Protein AF-A0AAD7WZ36-F1 (afdb_monomer_lite)

Sequence (163 aa):
MKRIRIAHSEGLDWKRELRKYVTVYRSIDHATTGKSPAELLFNRKMRGKLPDVTEPRTDTEVRDRDSERKGKSKLYTDERRRAQHSDVEVGDTVLVRQDKVDKFTTTFNATPHKVVSKTGSHVIVESPAGARYERNSTFVKKYQTNQERNKGQRTRHTGLRMS

Foldseek 3Di:
DVQLVVCVVVVHDSVVSVVVVVVVQQQDQDPQQRRGVVCVVVVDHDDDPDDDDDDNDDPVSSVVSNVVVVVVVVVVVCVVVVPDAQPDDAQFWKWFADDDPDPPDDRTDPFIWGWHDDDRQWTWTAGPVRDIDIDGSVRIDGDDDPVNVVVVVVVVVVPPDDD

pLDDT: mean 85.76, std 13.58, range [41.0, 96.81]

Radius of gyration: 26.63 Å; chains: 1; bounding box: 58×35×83 Å

Organism: NCBI:txid143900

Structure (mmCIF, N/CA/C/O backbone):
data_AF-A0AAD7WZ36-F1
#
_entry.id   AF-A0AAD7WZ36-F1
#
loop_
_atom_site.group_PDB
_atom_site.id
_atom_site.type_symbol
_atom_site.label_atom_id
_atom_site.label_alt_id
_atom_site.label_comp_id
_atom_site.label_asym_id
_atom_site.label_entity_id
_atom_site.label_seq_id
_atom_site.pdbx_PDB_ins_code
_atom_site.Cartn_x
_atom_site.Cartn_y
_atom_site.Cartn_z
_atom_site.occupancy
_atom_site.B_iso_or_equiv
_atom_site.auth_seq_id
_atom_site.auth_comp_id
_atom_site.auth_asym_id
_atom_site.auth_atom_id
_atom_site.pdbx_PDB_model_num
ATOM 1 N N . MET A 1 1 ? -5.558 1.116 -18.867 1.00 74.38 1 MET A N 1
ATOM 2 C CA . MET A 1 1 ? -4.119 1.475 -18.895 1.00 74.38 1 MET A CA 1
ATOM 3 C C . MET A 1 1 ? -3.905 2.647 -19.854 1.00 74.38 1 MET A C 1
ATOM 5 O O . MET A 1 1 ? -4.506 2.628 -20.922 1.00 74.38 1 MET A O 1
ATOM 9 N N . LYS A 1 2 ? -3.105 3.667 -19.497 1.00 88.19 2 LYS A N 1
ATOM 10 C CA . LYS A 1 2 ? -2.956 4.901 -20.307 1.00 88.19 2 LYS A CA 1
ATOM 11 C C . LYS A 1 2 ? -2.432 4.637 -21.731 1.00 88.19 2 LYS A C 1
ATOM 13 O O . LYS A 1 2 ? -3.002 5.163 -22.673 1.00 88.19 2 LYS A O 1
ATOM 18 N N . ARG A 1 3 ? -1.437 3.753 -21.898 1.00 89.44 3 ARG A N 1
ATOM 19 C CA . ARG A 1 3 ? -0.864 3.379 -23.211 1.00 89.44 3 ARG A CA 1
ATOM 20 C C . ARG A 1 3 ? -1.882 2.776 -24.185 1.00 89.44 3 ARG A C 1
ATOM 22 O O . ARG A 1 3 ? -1.875 3.129 -25.352 1.00 89.44 3 ARG A O 1
ATOM 29 N N . ILE A 1 4 ? -2.788 1.928 -23.694 1.00 92.38 4 ILE A N 1
ATOM 30 C CA . ILE A 1 4 ? -3.859 1.336 -24.516 1.00 92.38 4 ILE A CA 1
ATOM 31 C C . ILE A 1 4 ? -4.809 2.429 -25.025 1.00 92.38 4 ILE A C 1
ATOM 33 O O . ILE A 1 4 ? -5.172 2.431 -26.193 1.00 92.38 4 ILE A O 1
ATOM 37 N N . ARG A 1 5 ? -5.169 3.394 -24.166 1.00 93.00 5 ARG A N 1
ATOM 38 C CA . ARG A 1 5 ? -6.028 4.523 -24.561 1.00 93.00 5 ARG A CA 1
ATOM 39 C C . ARG A 1 5 ? -5.362 5.415 -25.615 1.00 93.00 5 ARG A C 1
ATOM 41 O O . ARG A 1 5 ? -6.038 5.803 -26.554 1.00 93.00 5 ARG A O 1
ATOM 48 N N . ILE A 1 6 ? -4.059 5.675 -25.474 1.00 92.25 6 ILE A N 1
ATOM 49 C CA . ILE A 1 6 ? -3.264 6.442 -26.448 1.00 92.25 6 ILE A CA 1
ATOM 50 C C . ILE A 1 6 ? -3.232 5.730 -27.809 1.00 92.25 6 ILE A C 1
ATOM 52 O O . ILE A 1 6 ? -3.530 6.343 -28.825 1.00 92.25 6 ILE A O 1
ATOM 56 N N . ALA A 1 7 ? -2.970 4.419 -27.827 1.00 92.50 7 ALA A N 1
ATOM 57 C CA . ALA A 1 7 ? -2.968 3.647 -29.070 1.00 92.50 7 ALA A CA 1
ATOM 58 C C . ALA A 1 7 ? -4.330 3.694 -29.785 1.00 92.50 7 ALA A C 1
ATOM 60 O O . ALA A 1 7 ? -4.373 3.840 -31.002 1.00 92.50 7 ALA A O 1
ATOM 61 N N . HIS A 1 8 ? -5.437 3.634 -29.033 1.00 93.50 8 HIS A N 1
ATOM 62 C CA . HIS A 1 8 ? -6.775 3.802 -29.604 1.00 93.50 8 HIS A CA 1
ATOM 63 C C . HIS A 1 8 ? -7.005 5.204 -30.181 1.00 93.50 8 HIS A C 1
ATOM 65 O O . HIS A 1 8 ? -7.563 5.302 -31.269 1.00 93.50 8 HIS A O 1
ATOM 71 N N . SER A 1 9 ? -6.577 6.273 -29.498 1.00 94.12 9 SER A N 1
ATOM 72 C CA . SER A 1 9 ? -6.717 7.641 -30.024 1.00 94.12 9 SER A CA 1
ATOM 73 C C . SER A 1 9 ? -5.831 7.915 -31.240 1.00 94.12 9 SER A C 1
ATOM 75 O O . SER A 1 9 ? -6.198 8.715 -32.088 1.00 94.12 9 SER A O 1
ATOM 77 N N . GLU A 1 10 ? -4.682 7.246 -31.336 1.00 92.50 10 GLU A N 1
ATOM 78 C CA . GLU A 1 10 ? -3.736 7.369 -32.454 1.00 92.50 10 GLU A CA 1
ATOM 79 C C .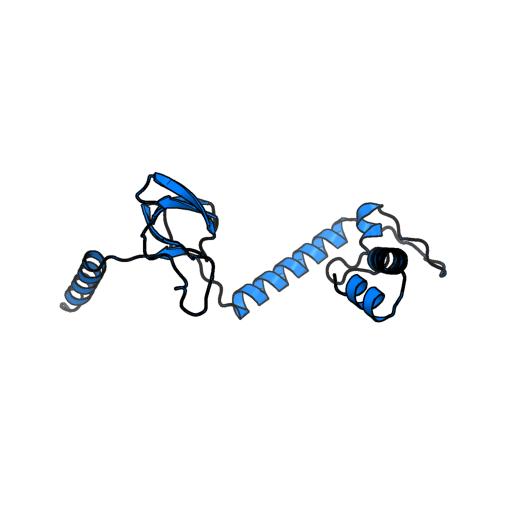 GLU A 1 10 ? -4.052 6.407 -33.617 1.00 92.50 10 GLU A C 1
ATOM 81 O O . GLU A 1 10 ? -3.330 6.385 -34.611 1.00 92.50 10 GLU A O 1
ATOM 86 N N . GLY A 1 11 ? -5.104 5.583 -33.505 1.00 92.81 11 GLY A N 1
ATOM 87 C CA . GLY A 1 11 ? -5.478 4.603 -34.532 1.00 92.81 11 GLY A CA 1
ATOM 88 C C . GLY A 1 11 ? -4.474 3.454 -34.710 1.00 92.81 11 GLY A C 1
ATOM 89 O O . GLY A 1 11 ? -4.460 2.791 -35.746 1.00 92.81 11 GLY A O 1
ATOM 90 N N . LEU A 1 12 ? -3.615 3.205 -33.718 1.00 93.50 12 LEU A N 1
ATOM 91 C CA . LEU A 1 12 ? -2.590 2.163 -33.754 1.00 93.50 12 LEU A CA 1
ATOM 92 C C . LEU A 1 12 ? -3.119 0.821 -33.226 1.00 93.50 12 LEU A C 1
ATOM 94 O O . LEU A 1 12 ? -3.999 0.764 -32.366 1.00 93.50 12 LEU A O 1
ATOM 98 N N . ASP A 1 13 ? -2.504 -0.287 -33.663 1.00 94.94 13 ASP A N 1
ATOM 99 C CA . ASP A 1 13 ? -2.730 -1.593 -33.029 1.00 94.94 13 ASP A CA 1
ATOM 100 C C . ASP A 1 13 ? -2.230 -1.576 -31.575 1.00 94.94 13 ASP A C 1
ATOM 102 O O . ASP A 1 13 ? -1.026 -1.640 -31.288 1.0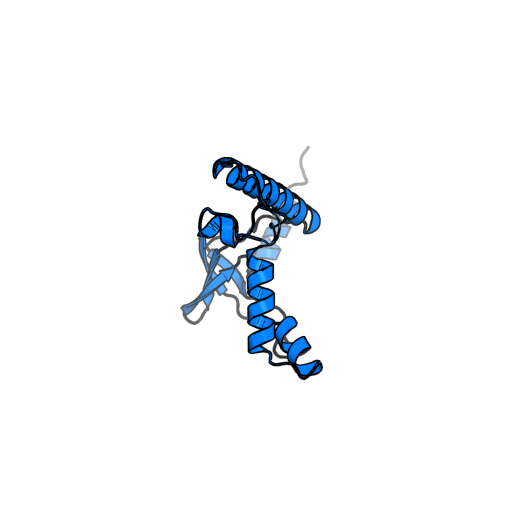0 94.94 13 ASP A O 1
ATOM 106 N N . TRP A 1 14 ? -3.187 -1.535 -30.651 1.00 93.31 14 TRP A N 1
ATOM 107 C CA . TRP A 1 14 ? -2.943 -1.493 -29.217 1.00 93.31 14 TRP A CA 1
ATOM 108 C C . TRP A 1 14 ? -2.168 -2.713 -28.708 1.00 93.31 14 TRP A C 1
ATOM 110 O O . TRP A 1 14 ? -1.410 -2.577 -27.746 1.00 93.31 14 TRP A O 1
ATOM 120 N N . LYS A 1 15 ? -2.297 -3.895 -29.337 1.00 94.25 15 LYS A N 1
ATOM 121 C CA . LYS A 1 15 ? -1.553 -5.097 -28.918 1.00 94.25 15 LYS A CA 1
ATOM 122 C C . LYS A 1 15 ? -0.070 -4.928 -29.207 1.00 94.25 15 LYS A C 1
ATOM 124 O O . LYS A 1 15 ? 0.768 -5.213 -28.349 1.00 94.25 15 LYS A O 1
ATOM 129 N N . ARG A 1 16 ? 0.268 -4.457 -30.408 1.00 94.56 16 ARG A N 1
ATOM 130 C CA . ARG A 1 16 ? 1.651 -4.164 -30.797 1.00 94.56 16 ARG A CA 1
ATOM 131 C C . ARG A 1 16 ? 2.259 -3.075 -29.919 1.00 94.56 16 ARG A C 1
ATOM 133 O O . ARG A 1 16 ? 3.382 -3.250 -29.451 1.00 94.56 16 ARG A O 1
ATOM 140 N N . GLU A 1 17 ? 1.521 -2.003 -29.652 1.00 93.69 17 GLU A N 1
ATOM 141 C CA . GLU A 1 17 ? 2.024 -0.901 -28.827 1.00 93.69 17 GLU A CA 1
ATOM 142 C C . GLU A 1 17 ? 2.209 -1.305 -27.359 1.00 93.69 17 GLU A C 1
ATOM 144 O O . GLU A 1 17 ? 3.220 -0.983 -26.733 1.00 93.69 17 GLU A O 1
ATOM 149 N N . LEU A 1 18 ? 1.298 -2.123 -26.825 1.00 94.19 18 LEU A N 1
ATOM 150 C CA . LEU A 1 18 ? 1.449 -2.701 -25.495 1.00 94.19 18 LEU A CA 1
ATOM 151 C C . LEU A 1 18 ? 2.693 -3.593 -25.404 1.00 94.19 18 LEU A C 1
ATOM 153 O O . LEU A 1 18 ? 3.458 -3.465 -24.451 1.00 94.19 18 LEU A O 1
ATOM 157 N N . ARG A 1 19 ? 2.933 -4.468 -26.391 1.00 94.12 19 ARG A N 1
ATOM 158 C CA . ARG A 1 19 ? 4.137 -5.320 -26.411 1.00 94.12 19 ARG A CA 1
ATOM 159 C C . ARG A 1 19 ? 5.414 -4.483 -26.401 1.00 94.12 19 ARG A C 1
ATOM 161 O O . ARG A 1 19 ? 6.299 -4.767 -25.600 1.00 94.12 19 ARG A O 1
ATOM 168 N N . LYS A 1 20 ? 5.489 -3.431 -27.224 1.00 92.81 20 LYS A N 1
ATOM 169 C CA . LYS A 1 20 ? 6.628 -2.498 -27.230 1.00 92.81 20 LYS A CA 1
ATOM 170 C C . LYS A 1 20 ? 6.830 -1.847 -25.862 1.00 92.81 20 LYS A C 1
ATOM 172 O O . LYS A 1 20 ? 7.932 -1.895 -25.324 1.00 92.81 20 LYS A O 1
ATOM 177 N N . TYR A 1 21 ? 5.764 -1.296 -25.280 1.00 92.94 21 TYR A N 1
ATOM 178 C CA . TYR A 1 21 ? 5.816 -0.660 -23.964 1.00 92.94 21 TYR A CA 1
ATOM 179 C C . TYR A 1 21 ? 6.339 -1.612 -22.884 1.00 92.94 21 TYR A C 1
ATOM 181 O O . TYR A 1 21 ? 7.216 -1.244 -22.107 1.00 92.94 21 TYR A O 1
ATOM 189 N N . VAL A 1 22 ? 5.831 -2.845 -22.848 1.00 93.19 22 VAL A N 1
ATOM 190 C CA . VAL A 1 22 ? 6.246 -3.829 -21.846 1.00 93.19 22 VAL A CA 1
ATOM 191 C C . VAL A 1 22 ? 7.710 -4.240 -22.043 1.00 93.19 22 VAL A C 1
ATOM 193 O O . VAL A 1 22 ? 8.431 -4.369 -21.056 1.00 93.19 22 VAL A O 1
ATOM 196 N N . THR A 1 23 ? 8.176 -4.416 -23.284 1.00 92.12 23 THR A N 1
ATOM 197 C CA . THR A 1 23 ? 9.595 -4.694 -23.568 1.00 92.12 23 THR A CA 1
ATOM 198 C C . THR A 1 23 ? 10.495 -3.589 -23.022 1.00 92.12 23 THR A C 1
ATOM 200 O O . THR A 1 23 ? 11.467 -3.888 -22.334 1.00 92.12 23 THR A O 1
ATOM 203 N N . VAL A 1 24 ? 10.132 -2.326 -23.255 1.00 90.62 24 VAL A N 1
ATOM 204 C CA . VAL A 1 24 ? 10.881 -1.166 -22.752 1.00 90.62 24 VAL A CA 1
ATOM 205 C C . VAL A 1 24 ? 10.840 -1.094 -21.223 1.00 90.62 24 VAL A C 1
ATOM 207 O O . VAL A 1 24 ? 11.875 -0.926 -20.587 1.00 90.62 24 VAL A O 1
ATOM 210 N N . TYR A 1 25 ? 9.670 -1.282 -20.607 1.00 91.69 25 TYR A N 1
ATOM 211 C CA . TYR A 1 25 ? 9.533 -1.293 -19.147 1.00 91.69 25 TYR A CA 1
ATOM 212 C C . TYR A 1 25 ? 10.412 -2.364 -18.485 1.00 91.69 25 TYR A C 1
ATOM 214 O O . TYR A 1 25 ? 11.008 -2.119 -17.444 1.00 91.69 25 TYR A O 1
ATOM 222 N N . ARG A 1 26 ? 10.532 -3.539 -19.113 1.00 92.06 26 ARG A N 1
ATOM 223 C CA . ARG A 1 26 ? 11.372 -4.642 -18.629 1.00 92.06 26 ARG A CA 1
ATOM 224 C C . ARG A 1 26 ? 12.871 -4.362 -18.708 1.00 92.06 26 ARG A C 1
ATOM 226 O O . ARG A 1 26 ? 13.602 -5.002 -17.964 1.00 92.06 26 ARG A O 1
ATOM 233 N N . SER A 1 27 ? 13.314 -3.463 -19.589 1.00 88.81 27 SER A N 1
ATOM 234 C CA . SER A 1 27 ? 14.729 -3.109 -19.774 1.00 88.81 27 SER A CA 1
ATOM 235 C C . SER A 1 27 ? 15.171 -1.843 -19.038 1.00 88.81 27 SER A C 1
ATOM 237 O O . SER A 1 27 ? 16.365 -1.583 -18.980 1.00 88.81 27 SER A O 1
ATOM 239 N N . ILE A 1 28 ? 14.240 -1.027 -18.535 1.00 88.62 28 ILE A N 1
ATOM 240 C CA . ILE A 1 28 ? 14.566 0.216 -17.822 1.00 88.62 28 ILE A CA 1
ATOM 241 C C . ILE A 1 28 ? 14.839 -0.089 -16.352 1.00 88.62 28 ILE A C 1
ATOM 243 O O . ILE A 1 28 ? 14.044 -0.765 -15.697 1.00 88.62 28 ILE A O 1
ATOM 247 N N . ASP A 1 29 ? 15.920 0.478 -15.825 1.00 88.81 29 ASP A N 1
ATOM 248 C CA . ASP A 1 29 ? 16.254 0.392 -14.408 1.00 88.81 29 ASP A CA 1
ATOM 249 C C . ASP A 1 29 ? 15.212 1.110 -13.548 1.00 88.81 29 ASP A C 1
ATOM 251 O O . ASP A 1 29 ? 14.834 2.260 -13.792 1.00 88.81 29 ASP A O 1
ATOM 255 N N . HIS A 1 30 ? 14.730 0.429 -12.512 1.00 87.69 30 HIS A N 1
ATOM 256 C CA . HIS A 1 30 ? 13.743 0.997 -11.609 1.00 87.69 30 HIS A CA 1
ATOM 257 C C . HIS A 1 30 ? 14.420 1.886 -10.554 1.00 87.69 30 HIS A C 1
ATOM 259 O O . HIS A 1 30 ? 15.374 1.468 -9.905 1.00 87.69 30 HIS A O 1
ATOM 265 N N . ALA A 1 31 ? 13.899 3.096 -10.321 1.00 87.38 31 ALA A N 1
ATOM 266 C CA . ALA A 1 31 ? 14.534 4.102 -9.456 1.00 87.38 31 ALA A CA 1
ATOM 267 C C . ALA A 1 31 ? 14.779 3.640 -8.002 1.00 87.38 31 ALA A C 1
ATOM 269 O O . ALA A 1 31 ? 15.712 4.104 -7.346 1.00 87.38 31 ALA A O 1
ATOM 270 N N . THR A 1 32 ? 13.945 2.732 -7.490 1.00 86.75 32 THR A N 1
ATOM 271 C CA . THR A 1 32 ? 14.074 2.195 -6.126 1.00 86.75 32 THR A CA 1
ATOM 272 C C . THR A 1 32 ? 15.168 1.135 -6.020 1.00 86.75 32 THR A C 1
ATOM 274 O O . THR A 1 32 ? 15.955 1.177 -5.085 1.00 86.75 32 THR A O 1
ATOM 277 N N . THR A 1 33 ? 15.239 0.201 -6.968 1.00 85.88 33 THR A N 1
ATOM 278 C CA . THR A 1 33 ? 16.132 -0.970 -6.902 1.00 85.88 33 THR A CA 1
ATOM 279 C C . THR A 1 33 ? 17.438 -0.752 -7.668 1.00 85.88 33 THR A C 1
ATOM 281 O O . THR A 1 33 ? 18.446 -1.388 -7.370 1.00 85.88 33 THR A O 1
ATOM 284 N N . GLY A 1 34 ? 17.458 0.174 -8.631 1.00 87.06 34 GLY A N 1
ATOM 285 C CA . GLY A 1 34 ? 18.583 0.411 -9.540 1.00 87.06 34 GLY A CA 1
ATOM 286 C C . GLY A 1 34 ? 18.810 -0.727 -10.539 1.00 87.06 34 GLY A C 1
ATOM 287 O O . GLY A 1 34 ? 19.895 -0.826 -11.102 1.00 87.06 34 GLY A O 1
ATOM 288 N N . LYS A 1 35 ? 17.818 -1.608 -10.703 1.00 88.19 35 LYS A N 1
ATOM 289 C CA . LYS A 1 35 ? 17.832 -2.761 -11.608 1.00 88.19 35 LYS A CA 1
ATOM 290 C C . LYS A 1 35 ? 16.538 -2.815 -12.394 1.00 88.19 35 LYS A C 1
ATOM 292 O O . LYS A 1 35 ? 15.482 -2.408 -11.892 1.00 88.19 35 LYS A O 1
ATOM 297 N N . SER A 1 36 ? 16.615 -3.326 -13.609 1.00 90.12 36 SER A N 1
ATOM 298 C CA . SER A 1 36 ? 15.447 -3.515 -14.455 1.00 90.12 36 SER A CA 1
ATOM 299 C C .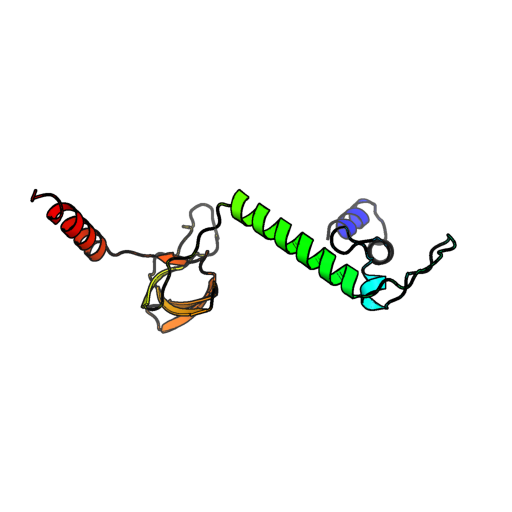 SER A 1 36 ? 14.608 -4.720 -13.999 1.00 90.12 36 SER A C 1
ATOM 301 O O . SER A 1 36 ? 15.138 -5.681 -13.432 1.00 90.12 36 SER A O 1
ATOM 303 N N . PRO A 1 37 ? 13.287 -4.731 -14.253 1.00 92.12 37 PRO A N 1
ATOM 304 C CA . PRO A 1 37 ? 12.444 -5.873 -13.907 1.00 92.12 37 PRO A CA 1
ATOM 305 C C . PRO A 1 37 ? 12.911 -7.200 -14.526 1.00 92.12 37 PRO A C 1
ATOM 307 O O . PRO A 1 37 ? 12.774 -8.245 -13.896 1.00 92.12 37 PRO A O 1
ATOM 310 N N . ALA A 1 38 ? 13.457 -7.184 -15.749 1.00 90.75 38 ALA A N 1
ATOM 311 C CA . ALA A 1 38 ? 13.975 -8.398 -16.380 1.00 90.75 38 ALA A CA 1
ATOM 312 C C . ALA A 1 38 ? 15.232 -8.931 -15.683 1.00 90.75 38 ALA A C 1
ATOM 314 O O . ALA A 1 38 ? 15.370 -10.145 -15.551 1.00 90.75 38 ALA A O 1
ATOM 315 N N . GLU A 1 39 ? 16.117 -8.051 -15.211 1.00 89.12 39 GLU A N 1
ATOM 316 C CA . GLU A 1 39 ? 17.305 -8.462 -14.457 1.00 89.12 39 GLU A CA 1
ATOM 317 C C . GLU A 1 39 ? 16.933 -9.132 -13.142 1.00 89.12 39 GLU A C 1
ATOM 319 O O . GLU A 1 39 ? 17.485 -10.177 -12.829 1.00 89.12 39 GLU A O 1
ATOM 324 N N . LEU A 1 40 ? 15.961 -8.584 -12.410 1.00 89.31 40 LEU A N 1
ATOM 325 C CA . LEU A 1 40 ? 15.519 -9.169 -11.141 1.00 89.31 40 LEU A CA 1
ATOM 326 C C . LEU A 1 40 ? 14.871 -10.550 -11.318 1.00 89.31 40 LEU A C 1
ATOM 328 O O . LEU A 1 40 ? 14.965 -11.390 -10.432 1.00 89.31 40 LEU A O 1
ATOM 332 N N . LEU A 1 41 ? 14.214 -10.790 -12.456 1.00 90.00 41 LEU A N 1
ATOM 333 C CA . LEU A 1 41 ? 13.540 -12.061 -12.738 1.00 90.00 41 LEU A CA 1
ATOM 334 C C . LEU A 1 41 ? 14.472 -13.122 -13.328 1.00 90.00 41 LEU A C 1
ATOM 336 O O . LEU A 1 41 ? 14.353 -14.297 -12.996 1.00 90.00 41 LEU A O 1
ATOM 340 N N . PHE A 1 42 ? 15.354 -12.730 -14.248 1.00 86.12 42 PHE A N 1
ATOM 341 C CA . PHE A 1 42 ? 16.168 -13.666 -15.031 1.00 86.12 42 PHE A CA 1
ATOM 342 C C . PHE A 1 42 ? 17.647 -13.663 -14.643 1.00 86.12 42 PHE A C 1
ATOM 344 O O . PHE A 1 42 ? 18.431 -14.371 -15.276 1.00 86.12 42 PHE A O 1
ATOM 351 N N . ASN A 1 43 ? 18.025 -12.842 -13.659 1.00 83.75 43 ASN A N 1
ATOM 352 C CA . ASN A 1 43 ? 19.394 -12.621 -13.198 1.00 83.75 43 ASN A CA 1
ATOM 353 C C . ASN A 1 43 ? 20.386 -12.314 -14.338 1.00 83.75 43 ASN A C 1
ATOM 355 O O . ASN A 1 43 ? 21.564 -12.654 -14.278 1.00 83.75 43 ASN A O 1
ATOM 359 N N . ARG A 1 44 ? 19.886 -11.703 -15.420 1.00 82.62 44 ARG A N 1
ATOM 360 C CA . ARG A 1 44 ? 20.650 -11.311 -16.608 1.00 82.62 44 ARG A CA 1
ATOM 361 C C . ARG A 1 44 ? 20.088 -10.027 -17.194 1.00 82.62 44 ARG A C 1
ATOM 363 O O . ARG A 1 44 ? 18.871 -9.826 -17.204 1.00 82.62 44 ARG A O 1
ATOM 370 N N . LYS A 1 45 ? 20.958 -9.196 -17.757 1.00 82.25 45 LYS A N 1
ATOM 371 C CA . LYS A 1 45 ? 20.535 -7.981 -18.450 1.00 82.25 45 LYS A CA 1
ATOM 372 C C . LYS A 1 45 ? 19.994 -8.305 -19.838 1.00 82.25 45 LYS A C 1
ATOM 374 O O . LYS A 1 45 ? 20.531 -9.158 -20.546 1.00 82.25 45 LYS A O 1
ATOM 379 N N . MET A 1 46 ? 18.904 -7.645 -20.236 1.00 82.56 46 MET A N 1
ATOM 380 C CA . MET A 1 46 ? 18.415 -7.766 -21.612 1.00 82.56 46 MET A CA 1
ATOM 381 C C . MET A 1 46 ? 19.441 -7.153 -22.563 1.00 82.56 46 MET A C 1
ATOM 383 O O . MET A 1 46 ? 19.834 -6.000 -22.399 1.00 82.56 46 MET A O 1
ATOM 387 N N . ARG A 1 47 ? 19.869 -7.925 -23.566 1.00 80.25 47 ARG A N 1
ATOM 388 C CA . ARG A 1 47 ? 20.888 -7.487 -24.521 1.00 80.25 47 ARG A CA 1
ATOM 389 C C . ARG A 1 47 ? 20.342 -6.355 -25.391 1.00 80.25 47 ARG A C 1
ATOM 391 O O . ARG A 1 47 ? 19.401 -6.551 -26.160 1.00 80.25 47 ARG A O 1
ATOM 398 N N . GLY A 1 48 ? 20.932 -5.174 -25.244 1.00 77.88 48 GLY A N 1
ATOM 399 C CA . GLY A 1 48 ? 20.654 -4.013 -26.080 1.00 77.88 48 GLY A CA 1
ATOM 400 C C . GLY A 1 48 ? 21.487 -3.999 -27.364 1.00 77.88 48 GLY A C 1
ATOM 401 O O . GLY A 1 48 ? 22.211 -4.943 -27.674 1.00 77.88 48 GLY A O 1
ATOM 402 N N . LYS A 1 49 ? 21.392 -2.892 -28.110 1.00 78.88 49 LYS A N 1
ATOM 403 C CA . LYS A 1 49 ? 22.242 -2.636 -29.287 1.00 78.88 49 LYS A CA 1
ATOM 404 C C . LYS A 1 49 ? 23.667 -2.205 -28.926 1.00 78.88 49 LYS A C 1
ATOM 406 O O . LYS A 1 49 ? 24.541 -2.258 -29.782 1.00 78.88 49 LYS A O 1
ATOM 411 N N . LEU A 1 50 ? 23.883 -1.754 -27.691 1.00 76.75 50 LEU A N 1
ATOM 412 C CA . LEU A 1 50 ? 25.194 -1.360 -27.189 1.00 76.75 50 LEU A CA 1
ATOM 413 C C . LEU A 1 50 ? 25.850 -2.549 -26.473 1.00 76.75 50 LEU A C 1
ATOM 415 O O . LEU A 1 50 ? 25.141 -3.287 -25.779 1.00 76.75 50 LEU A O 1
ATOM 419 N N . PRO A 1 51 ? 27.168 -2.755 -26.642 1.00 69.88 51 PRO A N 1
ATOM 420 C CA . PRO A 1 51 ? 27.906 -3.717 -25.839 1.00 69.88 51 PRO A CA 1
ATOM 421 C C . PRO A 1 51 ? 27.869 -3.278 -24.375 1.00 69.88 51 PRO A C 1
ATOM 423 O O . PRO A 1 51 ? 27.996 -2.094 -24.071 1.00 69.88 51 PRO A O 1
ATOM 426 N N . ASP A 1 52 ? 27.669 -4.238 -23.481 1.00 69.31 52 ASP A N 1
ATOM 427 C CA . ASP A 1 52 ? 27.551 -3.988 -22.051 1.00 69.31 52 ASP A CA 1
ATOM 428 C C . ASP A 1 52 ? 28.554 -4.859 -21.302 1.00 69.31 52 ASP A C 1
ATOM 430 O O . ASP A 1 52 ? 28.603 -6.076 -21.506 1.00 69.31 52 ASP A O 1
ATOM 434 N N . VAL A 1 53 ? 29.363 -4.232 -20.453 1.00 67.25 53 VAL A N 1
ATOM 435 C CA . VAL A 1 53 ? 30.304 -4.924 -19.575 1.00 67.25 53 VAL A CA 1
ATOM 436 C C . VAL A 1 53 ? 29.549 -5.195 -18.284 1.00 67.25 53 VAL A C 1
ATOM 438 O O . VAL A 1 53 ? 29.391 -4.326 -17.431 1.00 67.25 53 VAL A O 1
ATOM 441 N N . THR A 1 54 ? 28.987 -6.397 -18.183 1.00 64.88 54 THR A N 1
ATOM 442 C CA . THR A 1 54 ? 28.158 -6.758 -17.033 1.00 64.88 54 THR A CA 1
ATOM 443 C C . THR A 1 54 ? 29.051 -7.221 -15.888 1.00 64.88 54 THR A C 1
ATOM 445 O O . THR A 1 54 ? 29.602 -8.317 -15.938 1.00 64.88 54 THR A O 1
ATOM 448 N N . GLU A 1 55 ? 29.166 -6.411 -14.840 1.00 64.38 55 GLU A N 1
ATOM 449 C CA . GLU A 1 55 ? 29.705 -6.874 -13.562 1.00 64.38 55 GLU A CA 1
ATOM 450 C C . GLU A 1 55 ? 28.608 -7.611 -12.773 1.00 64.38 55 GLU A C 1
ATOM 452 O O . GLU A 1 55 ? 27.469 -7.122 -12.694 1.00 64.38 55 GLU A O 1
ATOM 457 N N . PRO A 1 56 ? 28.906 -8.780 -12.180 1.00 61.19 56 PRO A N 1
ATOM 458 C CA . PRO A 1 56 ? 27.956 -9.483 -11.334 1.00 61.19 56 PRO A CA 1
ATOM 459 C C . PRO A 1 56 ? 27.763 -8.697 -10.033 1.00 61.19 56 PRO A C 1
ATOM 461 O O . PRO A 1 56 ? 28.510 -8.854 -9.074 1.00 61.19 56 PRO A O 1
ATOM 464 N N . ARG A 1 57 ? 26.741 -7.839 -9.988 1.00 61.97 57 ARG A N 1
ATOM 465 C CA . ARG A 1 57 ? 26.275 -7.252 -8.725 1.00 61.97 57 ARG A CA 1
ATOM 466 C C . ARG A 1 57 ? 25.464 -8.286 -7.962 1.00 61.97 57 ARG A C 1
ATOM 468 O O . ARG A 1 57 ? 24.532 -8.871 -8.513 1.00 61.97 57 ARG A O 1
ATOM 475 N N . THR A 1 58 ? 25.824 -8.501 -6.706 1.00 65.25 58 THR A N 1
ATOM 476 C CA . THR A 1 58 ? 25.140 -9.415 -5.797 1.00 65.25 58 THR A CA 1
ATOM 477 C C . THR A 1 58 ? 23.756 -8.889 -5.418 1.00 65.25 58 THR A C 1
ATOM 479 O O . THR A 1 58 ? 23.511 -7.689 -5.299 1.00 65.25 58 THR A O 1
ATOM 482 N N . ASP A 1 59 ? 22.832 -9.823 -5.204 1.00 75.19 59 ASP A N 1
ATOM 483 C CA . ASP A 1 59 ? 21.432 -9.577 -4.835 1.00 75.19 59 ASP A CA 1
ATOM 484 C C . ASP A 1 59 ? 21.282 -8.795 -3.505 1.00 75.19 59 ASP A C 1
ATOM 486 O O . ASP A 1 59 ? 20.260 -8.164 -3.240 1.00 75.19 59 ASP A O 1
ATOM 490 N N . THR A 1 60 ? 22.324 -8.775 -2.669 1.00 81.75 60 THR A N 1
ATOM 491 C CA . THR A 1 60 ? 22.394 -7.984 -1.431 1.00 81.75 60 THR A CA 1
ATOM 492 C C . THR A 1 60 ? 22.261 -6.481 -1.673 1.00 81.75 60 THR A C 1
ATOM 494 O O . THR A 1 60 ? 21.431 -5.851 -1.026 1.00 81.75 60 THR A O 1
ATOM 497 N N . GLU A 1 61 ? 22.952 -5.907 -2.664 1.00 84.94 61 GLU A N 1
ATOM 498 C CA . GLU A 1 61 ? 22.882 -4.457 -2.927 1.00 84.94 61 GLU A CA 1
ATOM 499 C C . GLU A 1 61 ? 21.464 -3.985 -3.284 1.00 84.94 61 GLU A C 1
ATOM 501 O O . GLU A 1 61 ? 21.055 -2.864 -2.966 1.00 84.94 61 GLU A O 1
ATOM 506 N N . VAL A 1 62 ? 20.706 -4.835 -3.985 1.00 88.25 62 VAL A N 1
ATOM 507 C CA . VAL A 1 62 ? 19.321 -4.549 -4.373 1.00 88.25 62 VAL A CA 1
ATOM 508 C C . VAL A 1 62 ? 18.424 -4.535 -3.141 1.00 88.25 62 VAL A C 1
ATOM 510 O O . VAL A 1 62 ? 17.607 -3.622 -3.001 1.00 88.25 62 VAL A O 1
ATOM 513 N N . ARG A 1 63 ? 18.586 -5.521 -2.249 1.00 90.31 63 ARG A N 1
ATOM 514 C CA . ARG A 1 63 ? 17.831 -5.605 -0.993 1.00 90.31 63 ARG A CA 1
ATOM 515 C C . ARG A 1 63 ? 18.111 -4.411 -0.091 1.00 90.31 63 ARG A C 1
ATOM 517 O O . ARG A 1 63 ? 17.160 -3.801 0.397 1.00 90.31 63 ARG A O 1
ATOM 524 N N . ASP A 1 64 ? 19.380 -4.050 0.074 1.00 91.62 64 ASP A N 1
ATOM 525 C CA . ASP A 1 64 ? 19.788 -2.942 0.937 1.00 91.62 64 ASP A CA 1
ATOM 526 C C . ASP A 1 64 ? 19.173 -1.634 0.434 1.00 91.62 64 ASP A C 1
ATOM 528 O O . ASP A 1 64 ? 18.420 -0.974 1.157 1.00 91.62 64 ASP A O 1
ATOM 532 N N . ARG A 1 65 ? 19.352 -1.326 -0.857 1.00 90.88 65 ARG A N 1
ATOM 533 C CA . ARG A 1 65 ? 18.785 -0.121 -1.479 1.00 90.88 65 ARG A CA 1
ATOM 534 C C . ARG A 1 65 ? 17.257 -0.074 -1.398 1.00 90.88 65 ARG A C 1
ATOM 536 O O . ARG A 1 65 ? 16.692 0.985 -1.112 1.00 90.88 65 ARG A O 1
ATOM 543 N N . ASP A 1 66 ? 16.576 -1.189 -1.662 1.00 92.81 66 ASP A N 1
ATOM 544 C CA . ASP A 1 66 ? 15.115 -1.267 -1.572 1.00 92.81 66 ASP A CA 1
ATOM 545 C C . ASP A 1 66 ? 14.629 -1.029 -0.135 1.00 92.81 66 ASP A C 1
ATOM 547 O O . ASP A 1 66 ? 13.699 -0.245 0.078 1.00 92.81 66 ASP A O 1
ATOM 551 N N . SER A 1 67 ? 15.301 -1.628 0.854 1.00 93.69 67 SER A N 1
ATOM 552 C CA . SER A 1 67 ? 14.980 -1.454 2.272 1.00 93.69 67 SER A CA 1
ATOM 553 C C . SER A 1 67 ? 15.153 -0.000 2.724 1.00 93.69 67 SER A C 1
ATOM 555 O O . SER A 1 67 ? 14.240 0.573 3.326 1.00 93.69 67 SER A O 1
ATOM 557 N N . GLU A 1 68 ? 16.252 0.652 2.333 1.00 94.44 68 GLU A N 1
ATOM 558 C CA . GLU A 1 68 ? 16.512 2.059 2.631 1.00 94.44 68 GLU A CA 1
ATOM 559 C C . GLU A 1 68 ? 15.460 2.977 2.007 1.00 94.44 68 GLU A C 1
ATOM 561 O O . GLU A 1 68 ? 14.937 3.888 2.658 1.00 94.44 68 GLU A O 1
ATOM 566 N N . ARG A 1 69 ? 15.133 2.761 0.725 1.00 94.19 69 ARG A N 1
ATOM 567 C CA . ARG A 1 69 ? 14.143 3.578 0.011 1.00 94.19 69 ARG A CA 1
ATOM 568 C C . ARG A 1 69 ? 12.748 3.392 0.598 1.00 94.19 69 ARG A C 1
ATOM 570 O O . ARG A 1 69 ? 12.034 4.384 0.756 1.00 94.19 69 ARG A O 1
ATOM 577 N N . LYS A 1 70 ? 12.369 2.164 0.966 1.00 94.38 70 LYS A N 1
ATOM 578 C CA . LYS A 1 70 ? 11.109 1.876 1.668 1.00 94.38 70 LYS A CA 1
ATOM 579 C C . LYS A 1 70 ? 11.069 2.544 3.040 1.00 94.38 70 LYS A C 1
ATOM 581 O O . LYS A 1 70 ? 10.060 3.168 3.359 1.00 94.38 70 LYS A O 1
ATOM 586 N N . GLY A 1 71 ? 12.160 2.494 3.804 1.00 96.00 71 GLY A N 1
ATOM 587 C CA . GLY A 1 71 ? 12.281 3.173 5.096 1.00 96.00 71 GLY A CA 1
ATOM 588 C C . GLY A 1 71 ? 12.100 4.688 4.980 1.00 96.00 71 GLY A C 1
ATOM 589 O O . GLY A 1 71 ? 11.232 5.261 5.638 1.00 96.00 71 GLY A O 1
ATOM 590 N N . LYS A 1 72 ? 12.836 5.332 4.064 1.00 95.69 72 LYS A N 1
ATOM 591 C CA . LYS A 1 72 ? 12.714 6.775 3.779 1.00 95.69 72 LYS A CA 1
ATOM 592 C C . LYS A 1 72 ? 11.303 7.151 3.326 1.00 95.69 72 LYS A C 1
ATOM 594 O O . LYS A 1 72 ? 10.733 8.122 3.816 1.00 95.69 72 LYS A O 1
ATOM 599 N N . SER A 1 73 ? 10.720 6.367 2.417 1.00 94.94 73 SER A N 1
ATOM 600 C CA . SER A 1 73 ? 9.361 6.605 1.922 1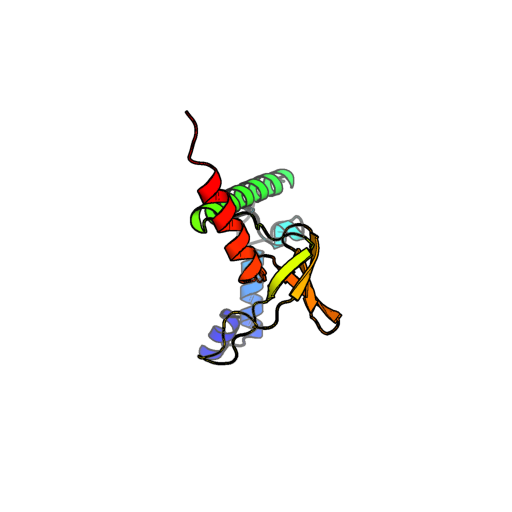.00 94.94 73 SER A CA 1
ATOM 601 C C . SER A 1 73 ? 8.315 6.460 3.024 1.00 94.94 73 SER A C 1
ATOM 603 O O . SER A 1 73 ? 7.350 7.226 3.031 1.00 94.94 73 SER A O 1
ATOM 605 N N . LYS A 1 74 ? 8.485 5.494 3.935 1.00 95.06 74 LYS A N 1
ATOM 606 C CA . LYS A 1 74 ? 7.612 5.302 5.094 1.00 95.06 74 LYS A CA 1
ATOM 607 C C . LYS A 1 74 ? 7.668 6.524 6.007 1.00 95.06 74 LYS A C 1
ATOM 609 O O . LYS A 1 74 ? 6.637 7.156 6.189 1.00 95.06 74 LYS A O 1
ATOM 614 N N . LEU A 1 75 ? 8.858 6.909 6.476 1.00 96.56 75 LEU A N 1
ATOM 615 C CA . LEU A 1 75 ? 9.041 8.063 7.368 1.00 96.56 75 LEU A CA 1
ATOM 616 C C . LEU A 1 75 ? 8.441 9.342 6.777 1.00 96.56 75 LEU A C 1
ATOM 618 O O . LEU A 1 75 ? 7.616 9.990 7.415 1.00 96.56 75 LEU A O 1
ATOM 622 N N . TYR A 1 76 ? 8.772 9.644 5.519 1.00 96.31 76 TYR A N 1
ATOM 623 C CA . TYR A 1 76 ? 8.232 10.811 4.822 1.00 96.31 76 TYR A CA 1
ATOM 624 C C . TYR A 1 76 ? 6.702 10.784 4.734 1.00 96.31 76 TYR A C 1
ATOM 626 O O . TYR A 1 76 ? 6.031 11.799 4.915 1.00 96.31 76 TYR A O 1
ATOM 634 N N . THR A 1 77 ? 6.134 9.619 4.423 1.00 95.06 77 THR A N 1
ATOM 635 C CA . THR A 1 77 ? 4.687 9.461 4.282 1.00 95.06 77 THR A CA 1
ATOM 636 C C . THR A 1 77 ? 3.976 9.589 5.622 1.00 95.06 77 THR A C 1
ATOM 638 O O . THR A 1 77 ? 2.944 10.260 5.686 1.00 95.06 77 THR A O 1
ATOM 641 N N . ASP A 1 78 ? 4.518 8.965 6.665 1.00 94.56 78 ASP A N 1
ATOM 642 C CA . ASP A 1 78 ? 3.962 8.972 8.015 1.00 94.56 78 ASP A CA 1
ATOM 643 C C . ASP A 1 78 ? 3.979 10.395 8.585 1.00 94.56 78 ASP A C 1
ATOM 645 O O . ASP A 1 78 ? 2.952 10.870 9.068 1.00 94.56 78 ASP A O 1
ATOM 649 N N . GLU A 1 79 ? 5.084 11.128 8.420 1.00 95.62 79 GLU A N 1
ATOM 650 C CA . GLU A 1 79 ? 5.202 12.531 8.828 1.00 95.62 79 GLU A CA 1
ATOM 651 C C . GLU A 1 79 ? 4.249 13.433 8.033 1.00 95.62 79 GLU A C 1
ATOM 653 O O . GLU A 1 79 ? 3.421 14.150 8.604 1.00 95.62 79 GLU A O 1
ATOM 658 N N . ARG A 1 80 ? 4.284 13.346 6.696 1.00 96.50 80 ARG A N 1
ATOM 659 C CA . ARG A 1 80 ? 3.454 14.186 5.820 1.00 96.50 80 ARG A CA 1
ATOM 660 C C . ARG A 1 80 ? 1.959 13.958 6.032 1.00 96.50 80 ARG A C 1
ATOM 662 O O . ARG A 1 80 ? 1.174 14.894 5.889 1.00 96.50 80 ARG A O 1
ATOM 669 N N . ARG A 1 81 ? 1.546 12.723 6.327 1.00 92.69 81 ARG A N 1
ATOM 670 C CA . ARG A 1 81 ? 0.140 12.373 6.585 1.00 92.69 81 ARG A CA 1
ATOM 671 C C . ARG A 1 81 ? -0.237 12.443 8.060 1.00 92.69 81 ARG A C 1
ATOM 673 O O . ARG A 1 81 ? -1.407 12.226 8.362 1.00 92.69 81 ARG A O 1
ATOM 680 N N . ARG A 1 82 ? 0.712 12.759 8.949 1.00 92.56 82 ARG A N 1
ATOM 681 C CA . ARG A 1 82 ? 0.534 12.742 10.407 1.00 92.56 82 ARG A CA 1
ATOM 682 C C . ARG A 1 82 ? -0.076 11.418 10.868 1.00 92.56 82 ARG A C 1
ATOM 684 O O . ARG A 1 82 ? -1.096 11.414 11.555 1.00 92.56 82 ARG A O 1
ATOM 691 N N . ALA A 1 83 ? 0.504 10.303 10.426 1.00 88.75 83 ALA A N 1
ATOM 692 C CA . ALA A 1 83 ? 0.043 8.973 10.795 1.00 88.75 83 ALA A CA 1
ATOM 693 C C . ALA A 1 83 ? 0.008 8.839 12.325 1.00 88.75 83 ALA A C 1
ATOM 695 O O . ALA A 1 83 ? 0.960 9.201 13.011 1.00 88.75 83 ALA A O 1
ATOM 696 N N . GLN A 1 84 ? -1.112 8.346 12.846 1.00 88.44 84 GLN A N 1
ATOM 697 C CA . GLN A 1 84 ? -1.318 8.105 14.271 1.00 88.44 84 GLN A CA 1
ATOM 698 C C . GLN A 1 84 ? -1.651 6.637 14.491 1.00 88.44 84 GLN A C 1
ATOM 700 O O . GLN A 1 84 ? -2.236 5.980 13.621 1.00 88.44 84 GLN A O 1
ATOM 705 N N . HIS A 1 85 ? -1.300 6.129 15.668 1.00 86.94 85 HIS A N 1
ATOM 706 C CA . HIS A 1 85 ? -1.736 4.805 16.082 1.00 86.94 85 HIS A CA 1
ATOM 707 C C . HIS A 1 85 ? -3.254 4.784 16.281 1.00 86.94 85 HIS A C 1
ATOM 709 O O . HIS A 1 85 ? -3.871 5.772 16.669 1.00 86.94 85 HIS A O 1
ATOM 715 N N . SER A 1 86 ? -3.875 3.650 15.955 1.00 87.62 86 SER A N 1
ATOM 716 C CA . SER A 1 86 ? -5.312 3.479 16.138 1.00 87.62 86 SER A CA 1
ATOM 717 C C . SER A 1 86 ? -5.617 3.081 17.581 1.00 87.62 86 SER A C 1
ATOM 719 O O . SER A 1 86 ? -5.213 1.990 17.999 1.00 87.62 86 SER A O 1
ATOM 721 N N . ASP A 1 87 ? -6.431 3.874 18.267 1.00 89.56 87 ASP A N 1
ATOM 722 C CA . ASP A 1 87 ? -6.866 3.587 19.641 1.00 89.56 87 ASP A CA 1
ATOM 723 C C . ASP A 1 87 ? -7.934 2.485 19.729 1.00 89.56 87 ASP A C 1
ATOM 725 O O . ASP A 1 87 ? -8.382 2.155 20.817 1.00 89.56 87 ASP A O 1
ATOM 729 N N . VAL A 1 88 ? -8.417 1.954 18.598 1.00 91.38 88 VAL A N 1
ATOM 730 C CA . VAL A 1 88 ? -9.475 0.926 18.541 1.00 91.38 88 VAL A CA 1
ATOM 731 C C . VAL A 1 88 ? -9.003 -0.373 19.175 1.00 91.38 88 VAL A C 1
ATOM 733 O O . VAL A 1 88 ? -7.970 -0.896 18.771 1.00 91.38 88 VAL A O 1
ATOM 736 N N . GLU A 1 89 ? -9.770 -0.918 20.106 1.00 93.06 89 GLU A N 1
ATOM 737 C CA . GLU A 1 89 ? -9.473 -2.162 20.814 1.00 93.06 89 GLU A CA 1
ATOM 738 C C . GLU A 1 89 ? -10.621 -3.167 20.694 1.00 93.06 89 GLU A C 1
ATOM 740 O O . GLU A 1 89 ? -11.721 -2.853 20.233 1.00 93.06 89 GLU A O 1
ATOM 745 N N . VAL A 1 90 ? -10.343 -4.418 21.063 1.00 94.56 90 VAL A N 1
ATOM 746 C CA . VAL A 1 90 ? -11.359 -5.473 21.084 1.00 94.56 90 VAL A CA 1
ATOM 747 C C . VAL A 1 90 ? -12.413 -5.135 22.135 1.00 94.56 90 VAL A C 1
ATOM 749 O O . VAL A 1 90 ? -12.083 -4.777 23.259 1.00 94.56 90 VAL A O 1
ATOM 752 N N . GLY A 1 91 ? -13.687 -5.254 21.768 1.00 92.81 91 GLY A N 1
ATOM 753 C CA . GLY A 1 91 ? -14.819 -4.890 22.617 1.00 92.81 91 GLY A CA 1
ATOM 754 C C . GLY A 1 91 ? -15.356 -3.478 22.389 1.00 92.81 91 GLY A C 1
ATOM 755 O O . GLY A 1 91 ? -16.503 -3.229 22.764 1.00 92.81 91 GLY A O 1
ATOM 756 N N . ASP A 1 92 ? -14.604 -2.595 21.723 1.00 93.62 92 ASP A N 1
ATOM 757 C CA . ASP A 1 92 ? -15.082 -1.255 21.383 1.00 93.62 92 ASP A CA 1
ATOM 758 C C . ASP A 1 92 ? -16.305 -1.306 20.463 1.00 93.62 92 ASP A C 1
ATOM 760 O O . ASP A 1 92 ? -16.415 -2.148 19.564 1.00 93.62 92 ASP A O 1
ATOM 764 N N . THR A 1 93 ? -17.196 -0.330 20.638 1.00 94.69 93 THR A N 1
ATOM 765 C CA . THR A 1 93 ? -18.265 -0.064 19.676 1.00 94.69 93 THR A CA 1
ATOM 766 C C . THR A 1 93 ? -17.762 0.925 18.630 1.00 94.69 93 THR A C 1
ATOM 768 O O . THR A 1 93 ? -17.222 1.984 18.956 1.00 94.69 93 THR A O 1
ATOM 771 N N . VAL A 1 94 ? -17.922 0.592 17.352 1.00 94.88 94 VAL A N 1
ATOM 772 C CA . VAL A 1 94 ? -17.412 1.375 16.225 1.00 94.88 94 VAL A CA 1
ATOM 773 C C . VAL A 1 94 ? -18.466 1.549 15.136 1.00 94.88 94 VAL A C 1
ATOM 775 O O . VAL A 1 94 ? -19.313 0.687 14.915 1.00 94.88 94 VAL A O 1
ATOM 778 N N . LEU A 1 95 ? -18.392 2.664 14.412 1.00 95.12 95 LEU A N 1
ATOM 779 C CA . LEU A 1 95 ? -19.092 2.851 13.145 1.00 95.12 95 LEU A CA 1
ATOM 780 C C . LEU A 1 95 ? -18.177 2.443 11.993 1.00 95.12 95 LEU A C 1
ATOM 782 O O . LEU A 1 95 ? -16.992 2.787 11.979 1.00 95.12 95 LEU A O 1
ATOM 786 N N . VAL A 1 96 ? -18.740 1.751 11.008 1.00 94.62 96 VAL A N 1
ATOM 787 C CA . VAL A 1 96 ? -18.016 1.268 9.826 1.00 94.62 96 VAL A CA 1
ATOM 788 C C . VAL A 1 96 ? -18.234 2.233 8.666 1.00 94.62 96 VAL A C 1
ATOM 790 O O . VAL A 1 96 ? -19.356 2.676 8.415 1.00 94.62 96 VAL A O 1
ATOM 793 N N . ARG A 1 97 ? -17.161 2.588 7.955 1.00 94.50 97 ARG A N 1
ATOM 794 C CA . ARG A 1 97 ? -17.236 3.420 6.749 1.00 94.50 97 ARG A CA 1
ATOM 795 C C . ARG A 1 97 ? -18.036 2.697 5.661 1.00 94.50 97 ARG A C 1
ATOM 797 O O . ARG A 1 97 ? -17.794 1.516 5.421 1.00 94.50 97 ARG A O 1
ATOM 804 N N . GLN A 1 98 ? -18.950 3.407 5.004 1.00 93.00 98 GLN A N 1
ATOM 805 C CA . GLN A 1 98 ? -19.770 2.866 3.916 1.00 93.00 98 GLN A CA 1
ATOM 806 C C . GLN A 1 98 ? -19.345 3.409 2.550 1.00 93.00 98 GLN A C 1
ATOM 808 O O . GLN A 1 98 ? -18.682 4.449 2.457 1.00 93.00 98 GLN A O 1
ATOM 813 N N . ASP A 1 99 ? -19.725 2.687 1.499 1.00 91.50 99 ASP A N 1
ATOM 814 C CA . ASP A 1 99 ? -19.492 3.114 0.126 1.00 91.50 99 ASP A CA 1
ATOM 815 C C . ASP A 1 99 ? -20.360 4.323 -0.207 1.00 91.50 99 ASP A C 1
ATOM 817 O O . ASP A 1 99 ? -21.522 4.422 0.186 1.00 91.50 99 ASP A O 1
ATOM 821 N N . LYS A 1 100 ? -19.773 5.272 -0.931 1.00 91.75 100 LYS A N 1
ATOM 822 C CA . LYS A 1 100 ? -20.472 6.481 -1.350 1.00 91.75 100 LYS A CA 1
ATOM 823 C C . LYS A 1 100 ? -21.291 6.172 -2.601 1.00 91.75 100 LYS A C 1
ATOM 825 O O . LYS A 1 100 ? -20.709 6.025 -3.673 1.00 91.75 100 LYS A O 1
ATOM 830 N N . VAL A 1 101 ? -22.613 6.111 -2.463 1.00 91.69 101 VAL A N 1
ATOM 831 C CA . VAL A 1 101 ? -23.534 5.871 -3.586 1.00 91.69 101 VAL A CA 1
ATOM 832 C C . VAL A 1 101 ? -23.953 7.190 -4.234 1.00 91.69 101 VAL A C 1
ATOM 834 O O . VAL A 1 101 ? -23.951 7.315 -5.455 1.00 91.69 101 VAL A O 1
ATOM 837 N N . ASP A 1 102 ? -24.233 8.210 -3.424 1.00 92.12 102 ASP A N 1
ATOM 838 C CA . ASP A 1 102 ? -24.671 9.526 -3.886 1.00 92.12 102 ASP A CA 1
ATOM 839 C C . ASP A 1 102 ? -23.951 10.676 -3.147 1.00 92.12 102 ASP A C 1
ATOM 841 O O . ASP A 1 102 ? -23.014 10.483 -2.362 1.00 92.12 102 ASP A O 1
ATOM 845 N N . LYS A 1 103 ? -24.345 11.923 -3.438 1.00 88.81 103 LYS A N 1
ATOM 846 C CA . LYS A 1 103 ? -23.763 13.115 -2.799 1.00 88.81 103 LYS A CA 1
ATOM 847 C C . LYS A 1 103 ? -24.149 13.246 -1.316 1.00 88.81 103 LYS A C 1
ATOM 849 O O . LYS A 1 103 ? -23.396 13.879 -0.580 1.00 88.81 103 LYS A O 1
ATOM 854 N N . PHE A 1 104 ? -25.275 12.668 -0.898 1.00 90.81 104 PHE A N 1
ATOM 855 C CA . PHE A 1 104 ? -25.847 12.794 0.448 1.00 90.81 104 PHE A CA 1
ATOM 856 C C . PHE A 1 104 ? -25.522 11.606 1.364 1.00 90.81 104 PHE A C 1
ATOM 858 O O . PHE A 1 104 ? -25.822 11.643 2.555 1.00 90.81 104 PHE A O 1
ATOM 865 N N . THR A 1 105 ? -24.866 10.576 0.834 1.00 88.44 105 THR A N 1
ATOM 866 C CA . THR A 1 105 ? -24.464 9.387 1.574 1.00 88.44 105 THR A CA 1
ATOM 867 C C . THR A 1 105 ? -23.493 9.788 2.681 1.00 88.44 105 THR A C 1
ATOM 869 O O . THR A 1 105 ? -22.437 10.376 2.424 1.00 88.44 105 THR A O 1
ATOM 872 N N . THR A 1 106 ? -23.832 9.458 3.928 1.00 91.38 106 THR A N 1
ATOM 873 C CA . THR A 1 106 ? -22.945 9.705 5.068 1.00 91.38 106 THR A CA 1
ATOM 874 C C . THR A 1 106 ? -21.685 8.854 4.952 1.00 91.38 106 THR A C 1
ATOM 876 O O . THR A 1 106 ? -21.711 7.740 4.442 1.00 91.38 106 THR A O 1
ATOM 879 N N . THR A 1 107 ? -20.554 9.338 5.460 1.00 91.69 107 THR A N 1
ATOM 880 C CA . THR A 1 107 ? -19.288 8.589 5.368 1.00 91.69 107 THR A CA 1
ATOM 881 C C . THR A 1 107 ? -19.323 7.265 6.138 1.00 91.69 107 THR A C 1
ATOM 883 O O . THR A 1 107 ? -18.693 6.294 5.727 1.00 91.69 107 THR A O 1
ATOM 886 N N . PHE A 1 108 ? -20.045 7.217 7.257 1.00 92.56 108 PHE A N 1
ATOM 887 C CA . PHE A 1 108 ? -20.161 6.039 8.114 1.00 92.56 108 PHE A CA 1
ATOM 888 C C . PHE A 1 108 ? -21.604 5.548 8.155 1.00 92.56 108 PHE A C 1
ATOM 890 O O . PHE A 1 108 ? -22.535 6.359 8.113 1.00 92.56 108 PHE A O 1
ATOM 897 N N . ASN A 1 109 ? -21.762 4.230 8.263 1.00 89.62 109 ASN A N 1
ATOM 898 C CA . ASN A 1 109 ? -23.039 3.599 8.550 1.00 89.62 109 ASN A CA 1
ATOM 899 C C . ASN A 1 109 ? -23.460 3.950 9.989 1.00 89.62 109 ASN A C 1
ATOM 901 O O . ASN A 1 109 ? -22.628 3.951 10.899 1.00 89.62 109 ASN A O 1
ATOM 905 N N . ALA A 1 110 ? -24.738 4.281 10.180 1.00 88.88 110 ALA A N 1
ATOM 906 C CA . ALA A 1 110 ? -25.285 4.671 11.475 1.00 88.88 110 ALA A CA 1
ATOM 907 C C . ALA A 1 110 ? -25.385 3.501 12.467 1.00 88.88 110 ALA A C 1
ATOM 909 O O . ALA A 1 110 ? -25.412 3.734 13.673 1.00 88.88 110 ALA A O 1
ATOM 910 N N . THR A 1 111 ? -25.424 2.258 11.982 1.00 91.19 111 THR A N 1
ATOM 911 C CA . THR A 1 111 ? -25.498 1.056 12.811 1.00 91.19 111 THR A CA 1
ATOM 912 C C . THR A 1 111 ? -24.156 0.806 13.508 1.00 91.19 111 THR A C 1
ATOM 914 O O . THR A 1 111 ? -23.153 0.541 12.834 1.00 91.19 111 THR A O 1
ATOM 917 N N . PRO A 1 112 ? -24.105 0.842 14.851 1.00 93.69 112 PRO A N 1
ATOM 918 C CA . PRO A 1 112 ? -22.892 0.522 15.588 1.00 93.69 112 PRO A CA 1
ATOM 919 C C . PRO A 1 112 ? -22.576 -0.973 15.511 1.00 93.69 112 PRO A C 1
ATOM 921 O O . PRO A 1 112 ? -23.469 -1.813 15.584 1.00 93.69 112 PRO A O 1
ATOM 924 N N . HIS A 1 113 ? -21.297 -1.291 15.354 1.00 94.56 113 HIS A N 1
ATOM 925 C CA . HIS A 1 113 ? -20.762 -2.649 15.316 1.00 94.56 113 HIS A CA 1
ATOM 926 C C . HIS A 1 113 ? -19.786 -2.841 16.475 1.00 94.56 113 HIS A C 1
ATOM 928 O O . HIS A 1 113 ? -19.157 -1.882 16.923 1.00 94.56 113 HIS A O 1
ATOM 934 N N . LYS A 1 114 ? -19.623 -4.076 16.944 1.00 95.75 114 LYS A N 1
ATOM 935 C CA . LYS A 1 114 ? -18.674 -4.405 18.011 1.00 95.75 114 LYS A CA 1
ATOM 936 C C . LYS A 1 114 ? -17.391 -4.971 17.425 1.00 95.75 114 LYS A C 1
ATOM 938 O O . LYS A 1 114 ? -17.440 -5.827 16.546 1.00 95.75 114 LYS A O 1
ATOM 943 N N . VAL A 1 115 ? -16.239 -4.526 17.911 1.00 96.19 115 VAL A N 1
ATOM 944 C CA . VAL A 1 115 ? -14.951 -5.111 17.521 1.00 96.19 115 VAL A CA 1
ATOM 945 C C . VAL A 1 115 ? -14.772 -6.458 18.218 1.00 96.19 115 VAL A C 1
ATOM 947 O O . VAL A 1 115 ? -14.758 -6.525 19.445 1.00 96.19 115 VAL A O 1
ATOM 950 N N . VAL A 1 116 ? -14.613 -7.526 17.438 1.00 96.50 116 VAL A N 1
ATOM 951 C CA . VAL A 1 116 ? -14.442 -8.900 17.945 1.00 96.50 116 VAL A CA 1
ATOM 952 C C . VAL A 1 116 ? -12.972 -9.296 17.990 1.00 96.50 116 VAL A C 1
ATOM 954 O O . VAL A 1 116 ? -12.549 -10.000 18.902 1.00 96.50 116 VAL A O 1
ATOM 957 N N . SER A 1 117 ? -12.174 -8.828 17.033 1.00 95.31 117 SER A N 1
ATOM 958 C CA . SER A 1 117 ? -10.734 -9.076 17.012 1.00 95.31 117 SER A CA 1
ATOM 959 C C . SER A 1 117 ? -9.978 -7.939 16.330 1.00 95.31 117 SER A C 1
ATOM 961 O O . SER A 1 117 ? -10.535 -7.173 15.535 1.00 95.31 117 SER A O 1
ATOM 963 N N . LYS A 1 118 ? -8.687 -7.831 16.650 1.00 94.69 118 LYS A N 1
ATOM 964 C CA . LYS A 1 118 ? -7.765 -6.871 16.046 1.00 94.69 118 LYS A CA 1
ATOM 965 C C . LYS A 1 118 ? -6.386 -7.505 15.887 1.00 94.69 118 LYS A C 1
ATOM 967 O O . LYS A 1 118 ? -5.821 -8.017 16.850 1.00 94.69 118 LYS A O 1
ATOM 972 N N . THR A 1 119 ? -5.822 -7.402 14.688 1.00 94.44 119 THR A N 1
ATOM 973 C CA . THR A 1 119 ? -4.457 -7.831 14.363 1.00 94.44 119 THR A CA 1
ATOM 974 C C . THR A 1 119 ? -3.763 -6.708 13.597 1.00 94.44 119 THR A C 1
ATOM 976 O O . THR A 1 119 ? -4.032 -6.472 12.420 1.00 94.44 119 THR A O 1
ATOM 979 N N . GLY A 1 120 ? -2.888 -5.957 14.270 1.00 91.00 120 GLY A N 1
ATOM 980 C CA . GLY A 1 120 ? -2.304 -4.739 13.700 1.00 91.00 120 GLY A CA 1
ATOM 981 C C . GLY A 1 120 ? -3.388 -3.720 13.320 1.00 91.00 120 GLY A C 1
ATOM 982 O O . GLY A 1 120 ? -4.182 -3.311 14.167 1.00 91.00 120 GLY A O 1
ATOM 983 N N . SER A 1 121 ? -3.430 -3.321 12.045 1.00 92.38 121 SER A N 1
ATOM 984 C CA . SER A 1 121 ? -4.475 -2.443 11.489 1.00 92.38 121 SER A CA 1
ATOM 985 C C . SER A 1 121 ? -5.689 -3.199 10.945 1.00 92.38 121 SER A C 1
ATOM 987 O O . SER A 1 121 ? -6.625 -2.570 10.462 1.00 92.38 121 SER A O 1
ATOM 989 N N . HIS A 1 122 ? -5.679 -4.529 10.957 1.00 95.69 122 HIS A N 1
ATOM 990 C CA . HIS A 1 122 ? -6.814 -5.345 10.545 1.00 95.69 122 HIS A CA 1
ATOM 991 C C . HIS A 1 122 ? -7.765 -5.542 11.731 1.00 95.69 122 HIS A C 1
ATOM 993 O O . HIS A 1 122 ? -7.323 -5.834 12.843 1.00 95.69 122 HIS A O 1
ATOM 999 N N . VAL A 1 123 ? -9.063 -5.359 11.505 1.00 96.31 123 VAL A N 1
ATOM 1000 C CA . VAL A 1 123 ? -10.112 -5.394 12.528 1.00 96.31 123 VAL A CA 1
ATOM 1001 C C . VAL A 1 123 ? -11.290 -6.212 12.012 1.00 96.31 123 VAL A C 1
ATOM 1003 O O . VAL A 1 123 ? -11.755 -5.985 10.894 1.00 96.31 123 VAL A O 1
ATOM 1006 N N . ILE A 1 124 ? -11.806 -7.113 12.846 1.00 96.81 124 ILE A N 1
ATOM 1007 C CA . ILE A 1 124 ? -13.062 -7.821 12.586 1.00 96.81 124 ILE A CA 1
ATOM 1008 C C . ILE A 1 124 ? -14.154 -7.187 13.435 1.00 96.81 124 ILE A C 1
ATOM 1010 O O . ILE A 1 124 ? -14.043 -7.112 14.662 1.00 96.81 124 ILE A O 1
ATOM 1014 N N . VAL A 1 125 ? -15.211 -6.728 12.773 1.00 96.31 125 VAL A N 1
ATOM 1015 C CA 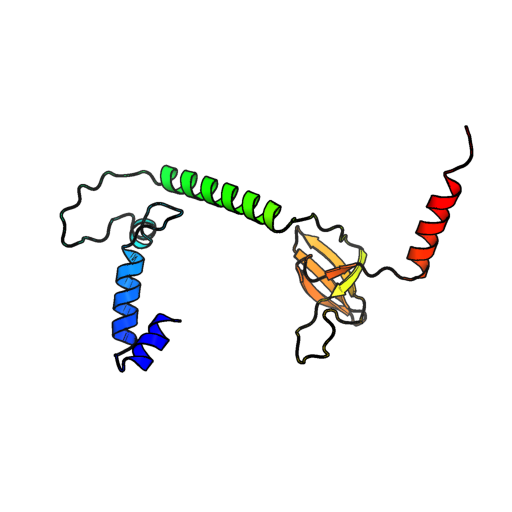. VAL A 1 125 ? -16.372 -6.104 13.411 1.00 96.31 125 VAL A CA 1
ATOM 1016 C C . VAL A 1 125 ? -17.611 -6.959 13.210 1.00 96.31 125 VAL A C 1
ATOM 1018 O O . VAL A 1 125 ? -17.828 -7.504 12.131 1.00 96.31 125 VAL A O 1
ATOM 1021 N N . GLU A 1 126 ? -18.435 -7.059 14.242 1.00 96.69 126 GLU A N 1
ATOM 1022 C CA . GLU A 1 126 ? -19.684 -7.809 14.235 1.00 96.69 126 GLU A CA 1
ATOM 1023 C C . GLU A 1 126 ? -20.869 -6.852 14.329 1.00 96.69 126 GLU A C 1
ATOM 1025 O O . GLU A 1 126 ? -20.916 -5.951 15.171 1.00 96.69 126 GLU A O 1
ATOM 1030 N N . SER A 1 127 ? -21.803 -7.017 13.400 1.00 94.50 127 SER A N 1
ATOM 1031 C CA . SER A 1 127 ? -23.067 -6.289 13.378 1.00 94.50 127 SER A CA 1
ATOM 1032 C C . SER A 1 127 ? -24.010 -6.767 14.483 1.00 94.50 127 SER A C 1
ATOM 1034 O O . SER A 1 127 ? -23.901 -7.911 14.922 1.00 94.50 127 SER A O 1
ATOM 1036 N N . PRO A 1 128 ? -25.021 -5.965 14.858 1.00 91.56 128 PRO A N 1
ATOM 1037 C CA . PRO A 1 128 ? -26.086 -6.422 15.751 1.00 91.56 128 PRO A CA 1
ATOM 1038 C C . PRO A 1 128 ? -26.842 -7.658 15.237 1.00 91.56 128 PRO A C 1
ATOM 1040 O O . PRO A 1 128 ? -27.408 -8.398 16.029 1.00 91.56 128 PRO A O 1
ATOM 1043 N N . ALA A 1 129 ? -26.838 -7.895 13.920 1.00 92.56 129 ALA A N 1
ATOM 1044 C CA . ALA A 1 129 ? -27.445 -9.068 13.293 1.00 92.56 129 ALA A CA 1
ATOM 1045 C C . ALA A 1 129 ? -26.524 -10.309 13.289 1.00 92.56 129 ALA A C 1
ATOM 1047 O O . ALA A 1 129 ? -26.873 -11.324 12.694 1.00 92.56 129 ALA A O 1
ATOM 1048 N N . GLY A 1 130 ? -25.331 -10.233 13.893 1.00 92.25 130 GLY A N 1
ATOM 1049 C CA . GLY A 1 130 ? -24.362 -11.335 13.972 1.00 92.25 130 GLY A CA 1
ATOM 1050 C C . GLY A 1 130 ? -23.443 -11.492 12.752 1.00 92.25 130 GLY A C 1
ATOM 1051 O O . GLY A 1 130 ? -22.498 -12.276 12.785 1.00 92.25 130 GLY A O 1
ATOM 1052 N N . ALA A 1 131 ? -23.659 -10.731 11.672 1.00 94.31 131 ALA A N 1
ATOM 1053 C CA . ALA A 1 131 ? -22.754 -10.730 10.519 1.00 94.31 131 ALA A CA 1
ATOM 1054 C C . ALA A 1 131 ? -21.392 -10.112 10.872 1.00 94.31 131 ALA A C 1
ATOM 1056 O O . ALA A 1 131 ? -21.337 -9.069 11.531 1.00 94.31 131 ALA A O 1
ATOM 1057 N N . ARG A 1 132 ? -20.302 -10.725 10.395 1.00 95.38 132 ARG A N 1
ATOM 1058 C CA . ARG A 1 132 ? -18.922 -10.273 10.622 1.00 95.38 132 ARG A CA 1
ATOM 1059 C C . ARG A 1 132 ? -18.313 -9.676 9.363 1.00 95.38 132 ARG A C 1
ATOM 1061 O O . ARG A 1 132 ? -18.489 -10.209 8.272 1.00 95.38 132 ARG A O 1
ATOM 1068 N N . TYR A 1 133 ? -17.552 -8.602 9.537 1.00 93.56 133 TYR A N 1
ATOM 1069 C CA . TYR A 1 133 ? -16.872 -7.903 8.455 1.00 93.56 133 TYR A CA 1
ATOM 1070 C C . TYR A 1 133 ? -15.413 -7.651 8.798 1.00 93.56 133 TYR A C 1
ATOM 1072 O O . TYR A 1 133 ? -15.081 -7.214 9.899 1.00 93.56 133 TYR A O 1
ATOM 1080 N N . GLU A 1 134 ? -14.554 -7.841 7.806 1.00 95.44 134 GLU A N 1
ATOM 1081 C CA . GLU A 1 134 ? -13.142 -7.493 7.881 1.00 95.44 134 GLU A CA 1
ATOM 1082 C C . GLU A 1 134 ? -12.917 -6.071 7.361 1.00 95.44 134 GLU A C 1
ATOM 1084 O O . GLU A 1 134 ? -13.325 -5.698 6.250 1.00 95.44 134 GLU A O 1
ATOM 1089 N N . ARG A 1 135 ? -12.281 -5.240 8.188 1.00 94.81 135 ARG A N 1
ATOM 1090 C CA . ARG A 1 135 ? -12.019 -3.830 7.896 1.00 94.81 135 ARG A CA 1
ATOM 1091 C C . ARG A 1 135 ? -10.631 -3.418 8.365 1.00 94.81 135 ARG A C 1
ATOM 1093 O O . ARG A 1 135 ? -10.044 -4.004 9.265 1.00 94.81 135 ARG A O 1
ATOM 1100 N N . ASN A 1 136 ? -10.099 -2.370 7.743 1.00 94.56 136 ASN A N 1
ATOM 1101 C CA . ASN A 1 136 ? -8.917 -1.692 8.259 1.00 94.56 136 ASN A CA 1
ATOM 1102 C C . ASN A 1 136 ? -9.324 -0.720 9.383 1.00 94.56 136 ASN A C 1
ATOM 1104 O O . ASN A 1 136 ? -10.387 -0.103 9.305 1.00 94.56 136 ASN A O 1
ATOM 1108 N N . SER A 1 137 ? -8.463 -0.524 10.382 1.00 92.62 137 SER A N 1
ATOM 1109 C CA . SER A 1 137 ? -8.650 0.408 11.498 1.00 92.62 137 SER A CA 1
ATOM 1110 C C . SER A 1 137 ? -8.943 1.846 11.049 1.00 92.62 137 SER A C 1
ATOM 1112 O O . SER A 1 137 ? -9.640 2.574 11.743 1.00 92.62 137 SER A O 1
ATOM 1114 N N . THR A 1 138 ? -8.467 2.266 9.872 1.00 91.50 138 THR A N 1
ATOM 1115 C CA . THR A 1 138 ? -8.757 3.585 9.276 1.00 91.50 138 THR A CA 1
ATOM 1116 C C . THR A 1 138 ? -10.197 3.713 8.758 1.00 91.50 138 THR A C 1
ATOM 1118 O O . THR A 1 138 ? -10.689 4.821 8.548 1.00 91.50 138 THR A O 1
ATOM 1121 N N . PHE A 1 139 ? -10.895 2.598 8.532 1.00 93.06 139 PHE A N 1
ATOM 1122 C CA . PHE A 1 139 ? -12.286 2.573 8.061 1.00 93.06 139 PHE A CA 1
ATOM 1123 C C . PHE A 1 139 ? -13.304 2.372 9.180 1.00 93.06 139 PHE A C 1
ATOM 1125 O O . PHE A 1 139 ? -14.494 2.236 8.902 1.00 93.06 139 PHE A O 1
ATOM 1132 N N . VAL A 1 140 ? -12.858 2.392 10.432 1.00 93.31 140 VAL A N 1
ATOM 1133 C CA . VAL A 1 140 ? -13.727 2.340 11.602 1.00 93.31 140 VAL A CA 1
ATOM 1134 C C . VAL A 1 140 ? -13.513 3.578 12.459 1.00 93.31 140 VAL A C 1
ATOM 1136 O O . VAL A 1 140 ? -12.417 4.134 12.522 1.00 93.31 140 VAL A O 1
ATOM 1139 N N . LYS A 1 141 ? -14.574 4.035 13.118 1.00 92.50 141 LYS A N 1
ATOM 1140 C CA . LYS A 1 141 ? -14.512 5.157 14.056 1.00 92.50 141 LYS A CA 1
ATOM 1141 C C . LYS A 1 141 ? -15.168 4.751 15.363 1.00 92.50 141 LYS A C 1
ATOM 1143 O O . LYS A 1 141 ? -16.302 4.285 15.333 1.00 92.50 141 LYS A O 1
ATOM 1148 N N . LYS A 1 142 ? -14.483 4.951 16.496 1.00 92.75 142 LYS A N 1
ATOM 1149 C CA . LYS A 1 142 ? -15.072 4.696 17.818 1.00 92.75 142 LYS A CA 1
ATOM 1150 C C . LYS A 1 142 ? -16.384 5.458 17.970 1.00 92.75 142 LYS A C 1
ATOM 1152 O O . LYS A 1 142 ? -16.457 6.656 17.685 1.00 92.75 142 LYS A O 1
ATOM 1157 N N . TYR A 1 143 ? -17.400 4.743 18.419 1.00 89.50 143 TYR A N 1
ATOM 1158 C CA . TYR A 1 143 ? -18.708 5.268 18.746 1.00 89.50 143 TYR A CA 1
ATOM 1159 C C . TYR A 1 143 ? -18.825 5.323 20.266 1.00 89.50 143 TYR A C 1
ATOM 1161 O O . TYR A 1 143 ? -18.815 4.289 20.923 1.00 89.50 143 TYR A O 1
ATOM 1169 N N . GLN A 1 144 ? -18.900 6.532 20.819 1.00 84.19 144 GLN A N 1
ATOM 1170 C CA . GLN A 1 144 ? -19.149 6.736 22.245 1.00 84.19 144 GLN A CA 1
ATOM 1171 C C . GLN A 1 144 ? -20.630 7.019 22.442 1.00 84.19 144 GLN A C 1
ATOM 1173 O O . GLN A 1 144 ? -21.170 7.952 21.839 1.00 84.19 144 GLN A O 1
ATOM 1178 N N . THR A 1 145 ? -21.284 6.249 23.305 1.00 76.00 145 THR A N 1
ATOM 1179 C CA . THR A 1 145 ? -22.656 6.574 23.702 1.00 76.00 145 THR A CA 1
ATOM 1180 C C . THR A 1 145 ? -22.662 7.774 24.652 1.00 76.00 145 THR A C 1
ATOM 1182 O O . THR A 1 145 ? -21.714 8.011 25.406 1.00 76.00 145 THR A O 1
ATOM 1185 N N . ASN A 1 146 ? -23.746 8.560 24.648 1.00 68.88 146 ASN A N 1
ATOM 1186 C CA . ASN A 1 146 ? -23.861 9.754 25.500 1.00 68.88 146 ASN A CA 1
ATOM 1187 C C . ASN A 1 146 ? -23.672 9.448 27.000 1.00 68.88 146 ASN A C 1
ATOM 1189 O O . ASN A 1 146 ? -23.204 10.305 27.747 1.00 68.88 146 ASN A O 1
ATOM 1193 N N . GLN A 1 147 ? -23.973 8.224 27.446 1.00 61.59 147 GLN A N 1
ATOM 1194 C CA . GLN A 1 147 ? -23.756 7.817 28.835 1.00 61.59 147 GLN A CA 1
ATOM 1195 C C . GLN A 1 147 ? -22.269 7.686 29.206 1.00 61.59 147 GLN A C 1
ATOM 1197 O O . GLN A 1 147 ? -21.876 8.063 30.310 1.00 61.59 147 GLN A O 1
ATOM 1202 N N . GLU A 1 148 ? -21.423 7.215 28.291 1.00 60.50 148 GLU A N 1
ATOM 1203 C CA . GLU A 1 148 ? -19.973 7.087 28.502 1.00 60.50 148 GLU A CA 1
ATOM 1204 C C . GLU A 1 148 ? -19.284 8.454 28.457 1.00 60.50 148 GLU A C 1
ATOM 1206 O O . GLU A 1 148 ? -18.415 8.759 29.277 1.00 60.50 148 GLU A O 1
ATOM 1211 N N . ARG A 1 149 ? -19.744 9.325 27.553 1.00 59.09 149 ARG A N 1
ATOM 1212 C CA . ARG A 1 149 ? -19.243 10.696 27.404 1.00 59.09 149 ARG A CA 1
ATOM 1213 C C . ARG A 1 149 ? -19.489 11.545 28.661 1.00 59.09 149 ARG A C 1
ATOM 1215 O O . ARG A 1 149 ? -18.607 12.299 29.069 1.00 59.09 149 ARG A O 1
ATOM 1222 N N . ASN A 1 150 ? -20.630 11.350 29.329 1.00 58.91 150 ASN A N 1
ATOM 1223 C CA . ASN A 1 150 ? -20.962 12.024 30.590 1.00 58.91 150 ASN A CA 1
ATOM 1224 C C . ASN A 1 150 ? -20.171 11.485 31.799 1.00 58.91 150 ASN A C 1
ATOM 1226 O O . ASN A 1 150 ? -19.855 12.249 32.713 1.00 58.91 150 ASN A O 1
ATOM 1230 N N . LYS A 1 151 ? -19.799 10.194 31.818 1.00 56.78 151 LYS A N 1
ATOM 1231 C CA . LYS A 1 151 ? -18.957 9.623 32.889 1.00 56.78 151 LYS A CA 1
ATOM 1232 C C . LYS A 1 151 ? -17.534 10.193 32.872 1.00 56.78 151 LYS A C 1
ATOM 1234 O O . LYS A 1 151 ? -17.012 10.506 33.936 1.00 56.78 151 LYS A O 1
ATOM 1239 N N . GLY A 1 152 ? -16.941 10.405 31.693 1.00 56.84 152 GLY A N 1
ATOM 1240 C CA . GLY A 1 152 ? -15.589 10.971 31.559 1.00 56.84 152 GLY A CA 1
ATOM 1241 C C . GLY A 1 152 ? -15.465 12.464 31.906 1.00 56.84 152 GLY A C 1
ATOM 1242 O O . GLY A 1 152 ? -14.379 12.926 32.254 1.00 56.84 152 GLY A O 1
ATOM 1243 N N . GLN A 1 153 ? -16.559 13.232 31.837 1.00 54.75 153 GLN A N 1
ATOM 1244 C CA . GLN A 1 153 ? -16.573 14.646 32.242 1.00 54.75 153 GLN A CA 1
ATOM 1245 C C . GLN A 1 153 ? -16.673 14.820 33.766 1.00 54.75 153 GLN A C 1
ATOM 1247 O O . GLN A 1 153 ? -16.060 15.736 34.313 1.00 54.75 153 GLN A O 1
ATOM 1252 N N . ARG A 1 154 ? -17.370 13.915 34.471 1.00 48.94 154 ARG A N 1
ATOM 1253 C CA . ARG A 1 154 ? -17.493 13.960 35.941 1.00 48.94 154 ARG A CA 1
ATOM 1254 C C . ARG A 1 154 ? -16.163 13.699 36.656 1.00 48.94 154 ARG A C 1
ATOM 1256 O O . ARG A 1 154 ? -15.893 14.352 37.656 1.00 48.94 154 ARG A O 1
ATOM 1263 N N . THR A 1 155 ? -15.312 12.821 36.124 1.00 51.75 155 THR A N 1
ATOM 1264 C CA . THR A 1 155 ? -13.994 12.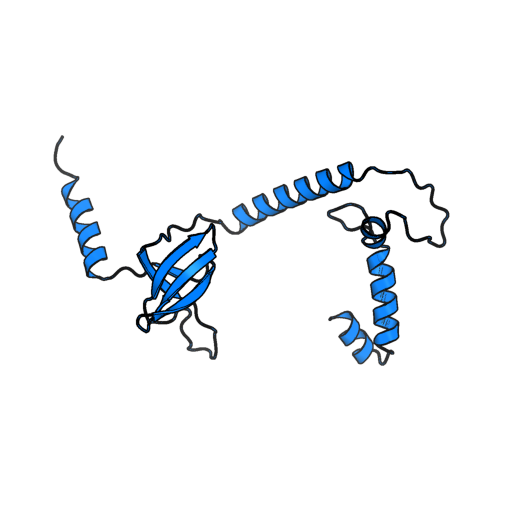493 36.702 1.00 51.75 155 THR A CA 1
ATOM 1265 C C . THR A 1 155 ? -12.953 13.602 36.546 1.00 51.75 155 THR A C 1
ATOM 1267 O O . THR A 1 155 ? -12.067 13.717 37.386 1.00 51.75 155 THR A O 1
ATOM 1270 N N . ARG A 1 156 ? -13.049 14.450 35.510 1.00 51.44 156 ARG A N 1
ATOM 1271 C CA . ARG A 1 156 ? -12.113 15.577 35.307 1.00 51.44 156 ARG A CA 1
ATOM 1272 C C . ARG A 1 156 ? -12.384 16.764 36.236 1.00 51.44 156 ARG A C 1
ATOM 1274 O O . ARG A 1 156 ? -11.459 17.490 36.571 1.00 51.44 156 ARG A O 1
ATOM 1281 N N . HIS A 1 157 ? -13.630 16.944 36.670 1.00 46.94 157 HIS A N 1
ATOM 1282 C CA . HIS A 1 157 ? -14.036 18.009 37.594 1.00 46.94 157 HIS A CA 1
ATOM 1283 C C . HIS A 1 157 ? -13.644 17.712 39.055 1.00 46.94 157 HIS A C 1
ATOM 1285 O O . HIS A 1 157 ? -13.343 18.626 39.814 1.00 46.94 157 HIS A O 1
ATOM 1291 N N . THR A 1 158 ? -13.627 16.443 39.474 1.00 54.34 158 THR A N 1
ATOM 1292 C CA . THR A 1 158 ? -13.357 16.058 40.873 1.00 54.34 158 THR A CA 1
ATOM 1293 C C . THR A 1 158 ? -11.873 16.040 41.258 1.00 54.34 158 THR A C 1
ATOM 1295 O O . THR A 1 158 ? -11.563 15.773 42.411 1.00 54.34 158 THR A O 1
ATOM 1298 N N . GLY A 1 159 ? -10.955 16.317 40.324 1.00 49.72 159 GLY A N 1
ATOM 1299 C CA . GLY A 1 159 ? -9.503 16.278 40.552 1.00 49.72 159 GLY A CA 1
ATOM 1300 C C . GLY A 1 159 ? -8.840 17.620 40.887 1.00 49.72 159 GLY A C 1
ATOM 1301 O O . GLY A 1 159 ? -7.620 17.659 40.992 1.00 49.72 159 GLY A O 1
ATOM 1302 N N . LEU A 1 160 ? -9.595 18.716 41.033 1.00 49.97 160 LEU A N 1
ATOM 1303 C CA . LEU A 1 160 ? -9.036 20.052 41.283 1.00 49.97 160 LEU A CA 1
ATOM 1304 C C . LEU A 1 160 ? -9.569 20.660 42.590 1.00 49.97 160 LEU A C 1
ATOM 1306 O O . LEU A 1 160 ? -10.285 21.655 42.582 1.00 49.97 160 LEU A O 1
ATOM 1310 N N . ARG A 1 161 ? -9.250 20.033 43.725 1.00 48.56 161 ARG A N 1
ATOM 1311 C CA . ARG A 1 161 ? -9.259 20.649 45.064 1.00 48.56 161 ARG A CA 1
ATOM 1312 C C . ARG A 1 161 ? -8.459 19.754 46.007 1.00 48.56 161 ARG A C 1
ATOM 1314 O O . ARG A 1 161 ? -8.985 18.737 46.437 1.00 48.56 161 ARG A O 1
ATOM 1321 N N . MET A 1 162 ? -7.207 20.128 46.269 1.00 41.00 162 MET A N 1
ATOM 1322 C CA . MET A 1 162 ? -6.494 20.048 47.557 1.00 41.00 162 MET A CA 1
ATOM 1323 C C . MET A 1 162 ? -4.983 20.144 47.322 1.00 41.00 162 MET A C 1
ATOM 1325 O O . MET A 1 162 ? -4.341 19.144 47.017 1.00 41.00 162 MET A O 1
ATOM 1329 N N . SER A 1 163 ? -4.463 21.362 47.480 1.00 41.38 163 SER A N 1
ATOM 1330 C CA . SER A 1 163 ? -3.167 21.723 48.080 1.00 41.38 163 SER A CA 1
ATOM 1331 C C . SER A 1 163 ? -3.004 23.229 47.946 1.00 41.38 163 SER A C 1
ATOM 1333 O O . SER A 1 163 ? -3.031 23.687 46.780 1.00 41.38 163 SER A O 1
#

InterPro domains:
  IPR036397 Ribonuclease H superfamily [G3DSA:3.30.420.10] (1-88)

Secondary structure (DSSP, 8-state):
-HHHHHHHHTT--HHHHHHHHHHHHHHSPPTTTSS-HHHHHHSS----SS--------HHHHHHHHHHHHHHHHHHHHHHHT-------TT-EEEEB----SSS--SB-SS-EEEEEEETTEEEEE-TTS-EEEEEGGGEEE---HHHHHHHHHHHHTTS---

=== Feature glossary ===
Legend for the data blocks above and below:

— What the protein is —

The amino-acid sequence is the protein's primary structure: the linear order of residues from the N-terminus to the C-terminus, written in one-letter code. Everything else here — the 3D coordinates, the secondary structure, the domain annotations — is ultimately a consequence of this string.

Functional annotations link the protein to curated databases. InterPro entries identify conserved domains and families by matching the sequence against member-database signatures (Pfam, PROSITE, CDD, …). Gene Ontology (GO) terms describe molecular function, biological process, and cellular component in a controlled vocabulary. CATH places the structure in a hierarchical fold classification (Class/Architecture/Topology/Homologous-superfamily). The organism is the source species.

— Where its atoms are —

Atomic coordinates in PDBx/mmCIF format — the same representation the Protein Data Bank distributes. Each line of the _atom_site loop places one backbone atom in Cartesian space (units: ångströms, origin: arbitrary).

The six renders are orthographic views along the three Cartesian axes in both directions. Representation (cartoon, sticks, or surface) and color scheme (sequence-rainbow or by-chain) vary across proteins so the training set covers all the common visualization conventions.

— Local backbone conformation —

Eight-state secondary structure (DSSP): H is the canonical α-helix, G the tighter 3₁₀-helix, I the wider π-helix; E/B are β-structure, T and S are turns and bends, and '-' is everything else. DSSP derives these from the pattern of main-chain N–H···O=C hydrogen bonds, not from the sequence.

Three-state secondary structure (P-SEA) collapses the eight DSSP classes into helix (a), strand (b), and coil (c). P-SEA assigns these from Cα geometry alone — distances and angles — without requiring backbone oxygens, so it works on any Cα trace.

φ (phi) and ψ (psi) are the two rotatable backbone dihedrals per residue: φ is the C(i-1)–N–Cα–C torsion, ψ is the N–Cα–C–N(i+1) torsion, both in degrees on (−180°, 180°]. α-helical residues cluster near (−60°, −45°); β-strand residues near (−120°, +130°). A Ramachandran plot is simply a scatter of (φ, ψ) for every residue.

— Global shape and packing —

The geometric summary reports three shape descriptors. Rg (radius of gyration) measures how spread out the Cα atoms are about their centre of mass; compact globular proteins have small Rg, elongated or unfolded ones large. Cα contacts (<8 Å, |i−j|>4) count long-range residue pairs in spatial proximity — high for tightly packed folds, near zero for rods or random coil. The bounding-box extents give the protein's footprint along x, y, z in Å.

SASA measures how much of the protein is reachable by solvent. It is computed by rolling a water-sized probe over the atomic surface and summing the exposed area (Å²). Per-residue SASA distinguishes core (buried, low SASA) from surface (exposed, high SASA) residues; total SASA is a whole-molecule size measure.

Plot images: a contact map (which residues are close in 3D, as an N×N binary image), a Ramachandran scatter (backbone torsion angles, revealing secondary-structure composition at a glance), and — for AlphaFold structures — a PAE heatmap (pairwise prediction confidence).

— Structural neighborhood —

A 3Di character summarizes, for each residue, the relative orientation of the Cα frame of its nearest spatial neighbor. Because it encodes fold topology rather than chemistry, 3Di alignments detect remote structural similarity that sequence alignment misses.

The Foldseek neighbor list gives the closest experimentally determined structures in the PDB, ranked by structural alignment. TM-score near 1 means near-identical fold; near 0.3 means only rough topology match. This is how one finds what a novel AlphaFold prediction most resembles in the solved-structure universe.

— Confidence and disorder —

For AlphaFold models, the B-factor field carries pLDDT — the model's own estimate of local accuracy on a 0–100 scale. Regions with pLDDT<50 should be treated as essentially unmodeled; they often correspond to intrinsically disordered segments.

Crystallographic B-factors measure how much each atom's electron density is smeared out, in Å². They rise in mobile loops and surface residues and fall in the buried interior. In AlphaFold models this column is repurposed to hold pLDDT instead.

Predicted Aligned Error (PAE) is an AlphaFold confidence matrix: entry (i, j) is the expected error in the position of residue j, in ångströms, when the prediction is superimposed on the true structure at residue i. Low PAE within a block of residues means that block is internally rigid and well-predicted; high PAE between two blocks means their relative placement is uncertain even if each block individually is confident.